Protein AF-X0XPH6-F1 (afdb_monomer_lite)

Radius of gyration: 17.34 Å; chains: 1; bounding box: 45×41×43 Å

Secondary structure (DSSP, 8-state):
-HHHHHTT-SSPPPPPPPHHHHHHHHHHHHHHHHHHHHHHHHTSTTSS-TTHHHHHHHHHIIIII-TT-GGGSHHHHHHHHHHHHHHHHHHHHHHGGGHHHHHHHHHHHHHHHHHHTT---HHHHHHHHHHHHTT-

Structure (mmCIF, N/CA/C/O backbone):
data_AF-X0XPH6-F1
#
_entry.id   AF-X0XPH6-F1
#
loop_
_atom_site.group_PDB
_atom_site.id
_atom_site.type_symbol
_atom_site.label_atom_id
_atom_site.label_alt_id
_atom_site.label_comp_id
_atom_site.label_asym_id
_atom_site.label_entity_id
_atom_site.label_seq_id
_atom_site.pdbx_PDB_ins_code
_atom_site.Cartn_x
_atom_site.Cartn_y
_atom_site.Cartn_z
_atom_site.occupancy
_atom_site.B_iso_or_equiv
_atom_site.auth_seq_id
_atom_site.auth_comp_id
_atom_site.auth_asym_id
_atom_site.auth_atom_id
_atom_site.pdbx_PDB_model_num
ATOM 1 N N . MET A 1 1 ? 15.543 30.607 -13.772 1.00 62.97 1 MET A N 1
ATOM 2 C CA . MET A 1 1 ? 16.414 29.461 -14.160 1.00 62.97 1 MET A CA 1
ATOM 3 C C . MET A 1 1 ? 16.973 28.609 -13.003 1.00 62.97 1 MET A C 1
ATOM 5 O O . MET A 1 1 ? 17.303 27.458 -13.262 1.00 62.97 1 MET A O 1
ATOM 9 N N . LYS A 1 2 ? 17.082 29.082 -11.744 1.00 75.50 2 LYS A N 1
ATOM 10 C CA . LYS A 1 2 ? 17.626 28.269 -10.623 1.00 75.50 2 LYS A CA 1
ATOM 11 C C . LYS A 1 2 ? 16.715 27.107 -10.167 1.00 75.50 2 LYS A C 1
ATOM 13 O O . LYS A 1 2 ? 17.230 26.055 -9.808 1.00 75.50 2 LYS A O 1
ATOM 18 N N . TYR A 1 3 ? 15.388 27.257 -10.247 1.00 82.44 3 TYR A N 1
ATOM 19 C CA . TYR A 1 3 ? 14.422 26.225 -9.827 1.00 82.44 3 TYR A CA 1
ATOM 20 C C . TYR A 1 3 ? 14.469 24.959 -10.706 1.00 82.44 3 TYR A C 1
ATOM 22 O O . TYR A 1 3 ? 14.636 23.856 -10.194 1.00 82.44 3 TYR A O 1
ATOM 30 N N . PHE A 1 4 ? 14.460 25.114 -12.036 1.00 86.38 4 PHE A N 1
ATOM 31 C CA . PHE A 1 4 ? 14.567 23.988 -12.978 1.00 86.38 4 PHE A CA 1
ATOM 32 C C . PHE A 1 4 ? 15.889 23.217 -12.862 1.00 86.38 4 PHE A C 1
ATOM 34 O O . PHE A 1 4 ? 15.912 22.004 -13.047 1.00 86.38 4 PHE A O 1
ATOM 41 N N . LYS A 1 5 ? 16.991 23.887 -12.486 1.00 82.69 5 LYS A N 1
ATOM 42 C CA . LYS A 1 5 ? 18.259 23.200 -12.187 1.00 82.69 5 LYS A CA 1
ATOM 43 C C . LYS A 1 5 ? 18.169 22.309 -10.943 1.00 82.69 5 LYS A C 1
ATOM 45 O O . LYS A 1 5 ? 18.820 21.274 -10.930 1.00 82.69 5 LYS A O 1
ATOM 50 N N . LYS A 1 6 ? 17.355 22.660 -9.938 1.00 81.94 6 LYS A N 1
ATOM 51 C CA . LYS A 1 6 ? 17.146 21.833 -8.733 1.00 81.94 6 LYS A CA 1
ATOM 52 C C . LYS A 1 6 ? 16.383 20.538 -9.048 1.00 81.94 6 LYS A C 1
ATOM 54 O O . LYS A 1 6 ? 16.709 19.500 -8.485 1.00 81.94 6 LYS A O 1
ATOM 59 N N . MET A 1 7 ? 15.436 20.577 -9.992 1.00 85.88 7 MET A N 1
ATOM 60 C CA . MET A 1 7 ? 14.667 19.396 -10.428 1.00 85.88 7 MET A CA 1
ATOM 61 C C . MET A 1 7 ? 15.491 18.364 -11.213 1.00 85.88 7 MET A C 1
ATOM 63 O O . MET A 1 7 ? 15.049 17.231 -11.359 1.00 85.88 7 MET A O 1
ATOM 67 N N . ARG A 1 8 ? 16.704 18.708 -11.675 1.00 81.69 8 ARG A N 1
ATOM 68 C CA . ARG A 1 8 ? 17.617 17.733 -12.301 1.00 81.69 8 ARG A CA 1
ATOM 69 C C . ARG A 1 8 ? 18.164 16.701 -11.309 1.00 81.69 8 ARG A C 1
ATOM 71 O O . ARG A 1 8 ? 18.715 15.700 -11.752 1.00 81.69 8 ARG A O 1
ATOM 78 N N . GLY A 1 9 ? 18.016 16.940 -10.003 1.00 80.62 9 GLY A N 1
ATOM 79 C CA . GLY A 1 9 ? 18.638 16.124 -8.966 1.00 80.62 9 GLY A C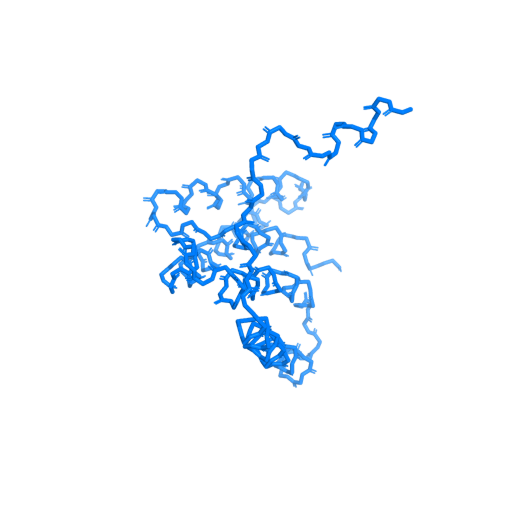A 1
ATOM 80 C C . GLY A 1 9 ? 20.162 16.276 -8.946 1.00 80.62 9 GLY A C 1
ATOM 81 O O . GLY A 1 9 ? 20.770 16.880 -9.829 1.00 80.62 9 GLY A O 1
ATOM 82 N N . THR A 1 10 ? 20.785 15.757 -7.894 1.00 77.75 10 THR A N 1
ATOM 83 C CA . THR A 1 10 ? 22.251 15.710 -7.743 1.00 77.75 10 THR A CA 1
ATOM 84 C C . THR A 1 10 ? 22.807 14.296 -7.908 1.00 77.75 10 THR A C 1
ATOM 86 O O . THR A 1 10 ? 24.021 14.113 -7.936 1.00 77.75 10 THR A O 1
ATOM 89 N N . THR A 1 11 ? 21.932 13.295 -8.020 1.00 79.19 11 THR A N 1
ATOM 90 C CA . THR A 1 11 ? 22.270 11.872 -8.085 1.00 79.19 11 THR A CA 1
ATOM 91 C C . THR A 1 11 ? 22.067 11.313 -9.491 1.00 79.19 11 THR A C 1
ATOM 93 O O . THR A 1 11 ? 21.344 11.872 -10.316 1.00 79.19 11 THR A O 1
ATOM 96 N N . LYS A 1 12 ? 22.730 10.188 -9.777 1.00 79.62 12 LYS A N 1
ATOM 97 C CA . LYS A 1 12 ? 22.550 9.461 -11.034 1.00 79.62 12 LYS A CA 1
ATOM 98 C C . LYS A 1 12 ? 21.152 8.839 -11.049 1.00 79.62 12 LYS A C 1
ATOM 100 O O . LYS A 1 12 ? 20.763 8.185 -10.082 1.00 79.62 12 LYS A O 1
ATOM 105 N N . SER A 1 13 ? 20.408 9.043 -12.133 1.00 78.38 13 SER A N 1
ATOM 106 C CA . SER A 1 13 ? 19.115 8.386 -12.325 1.00 78.38 13 SER A CA 1
ATOM 107 C C . SER A 1 13 ? 19.283 6.861 -12.346 1.00 78.38 13 SER A C 1
ATOM 109 O O . SER A 1 13 ? 20.355 6.375 -12.732 1.00 78.38 13 SER A O 1
ATOM 111 N N . PRO A 1 14 ? 18.237 6.093 -11.989 1.00 80.38 14 PRO A N 1
ATOM 112 C CA . PRO A 1 14 ? 18.222 4.659 -12.240 1.00 80.38 14 PRO A CA 1
ATOM 113 C C . PRO A 1 14 ? 18.556 4.359 -13.713 1.00 80.38 14 PRO A C 1
ATOM 115 O O . PRO A 1 14 ? 18.258 5.182 -14.588 1.00 80.38 14 PRO A O 1
ATOM 118 N N . PRO A 1 15 ? 19.202 3.217 -14.001 1.00 84.56 15 PRO A N 1
ATOM 119 C CA . PRO A 1 15 ? 19.462 2.806 -15.375 1.00 84.56 15 PRO A CA 1
ATOM 120 C C . PRO A 1 15 ? 18.148 2.691 -16.157 1.00 84.56 15 PRO A C 1
ATOM 122 O O . PRO A 1 15 ? 17.117 2.313 -15.599 1.00 84.56 15 PRO A O 1
ATOM 125 N N . ALA A 1 16 ? 18.191 3.031 -17.447 1.00 86.50 16 ALA A N 1
ATOM 126 C CA . ALA A 1 16 ? 17.040 2.871 -18.325 1.00 86.50 16 ALA A CA 1
ATOM 127 C C . ALA A 1 16 ? 16.658 1.388 -18.435 1.00 86.50 16 ALA A C 1
ATOM 129 O O . ALA A 1 16 ? 17.529 0.524 -18.550 1.00 86.50 16 ALA A O 1
ATOM 130 N N . VAL A 1 17 ? 15.356 1.115 -18.412 1.00 91.00 17 VAL A N 1
ATOM 131 C CA . VAL A 1 17 ? 14.801 -0.228 -18.604 1.00 91.00 17 VAL A CA 1
ATOM 132 C C . VAL A 1 17 ? 14.648 -0.530 -20.094 1.00 91.00 17 VAL A C 1
ATOM 134 O O . VAL A 1 17 ? 14.374 0.363 -20.899 1.00 91.00 17 VAL A O 1
ATOM 137 N N . GLY A 1 18 ? 14.849 -1.791 -20.477 1.00 94.75 18 GLY A N 1
ATOM 138 C CA . GLY A 1 18 ? 14.694 -2.223 -21.866 1.00 94.75 18 GLY A CA 1
ATOM 139 C C . GLY A 1 18 ? 13.234 -2.176 -22.326 1.00 94.75 18 GLY A C 1
ATOM 140 O O . GLY A 1 18 ? 12.315 -2.320 -21.522 1.00 94.75 18 GLY A O 1
ATOM 141 N N . PHE A 1 19 ? 13.001 -2.042 -23.635 1.00 95.50 19 PHE A N 1
ATOM 142 C CA . PHE A 1 19 ? 11.643 -1.990 -24.200 1.00 95.50 19 PHE A CA 1
ATOM 143 C C . PHE A 1 19 ? 10.782 -3.204 -23.811 1.00 95.50 19 PHE A C 1
ATOM 145 O O . PHE A 1 19 ? 9.612 -3.050 -23.473 1.00 95.50 19 PHE A O 1
ATOM 152 N N . ALA A 1 20 ? 11.372 -4.402 -23.782 1.00 95.81 20 ALA A N 1
ATOM 153 C CA . ALA A 1 20 ? 10.674 -5.609 -23.346 1.00 95.81 20 ALA A CA 1
ATOM 154 C C . ALA A 1 20 ? 10.193 -5.514 -21.886 1.00 95.81 20 ALA A C 1
ATOM 156 O O . ALA A 1 20 ? 9.055 -5.874 -21.600 1.00 95.81 20 ALA A O 1
ATOM 157 N N . GLU A 1 21 ? 11.018 -4.990 -20.972 1.00 94.50 21 GLU A N 1
ATOM 158 C CA . GLU A 1 21 ? 10.626 -4.796 -19.567 1.00 94.50 21 GLU A CA 1
ATOM 159 C C . GLU A 1 21 ? 9.481 -3.784 -19.443 1.00 94.50 21 GLU A C 1
ATOM 161 O O . GLU A 1 21 ? 8.561 -4.000 -18.657 1.00 94.50 21 GLU A O 1
ATOM 166 N N . ILE A 1 22 ? 9.487 -2.721 -20.255 1.00 96.19 22 ILE A N 1
ATOM 167 C CA . ILE A 1 22 ? 8.398 -1.733 -20.304 1.00 96.19 22 ILE A CA 1
ATOM 168 C C . ILE A 1 22 ? 7.086 -2.399 -20.733 1.00 96.19 22 ILE A C 1
ATOM 170 O O . ILE A 1 22 ? 6.064 -2.224 -20.069 1.00 96.19 22 ILE A O 1
ATOM 174 N N . VAL A 1 23 ? 7.112 -3.182 -21.816 1.00 97.88 23 VAL A N 1
ATOM 175 C CA . VAL A 1 23 ? 5.925 -3.886 -22.324 1.00 97.88 23 VAL A CA 1
ATOM 176 C C . VAL A 1 23 ? 5.390 -4.868 -21.282 1.00 97.88 23 VAL A C 1
ATOM 178 O O . VAL A 1 23 ? 4.194 -4.860 -21.000 1.00 97.88 23 VAL A O 1
ATOM 181 N N . TRP A 1 24 ? 6.256 -5.661 -20.648 1.00 96.75 24 TRP A N 1
ATOM 182 C CA . TRP A 1 24 ? 5.836 -6.596 -19.601 1.00 96.75 24 TRP A CA 1
ATOM 183 C C . TRP A 1 24 ? 5.295 -5.896 -18.354 1.00 96.75 24 TRP A C 1
ATOM 185 O O . TRP A 1 24 ? 4.285 -6.337 -17.805 1.00 96.75 24 TRP A O 1
ATOM 195 N N . SER A 1 25 ? 5.909 -4.783 -17.946 1.00 96.69 25 SER A N 1
ATOM 196 C CA . SER A 1 25 ? 5.409 -3.956 -16.842 1.00 96.69 25 SER A CA 1
ATOM 197 C C . SER A 1 25 ? 4.002 -3.444 -17.143 1.00 96.69 25 SER A C 1
ATOM 199 O O . SER A 1 25 ? 3.125 -3.493 -16.282 1.00 96.69 25 SER A O 1
ATOM 201 N N . TRP A 1 26 ? 3.771 -2.987 -18.379 1.00 97.88 26 TRP A N 1
ATOM 202 C CA . TRP A 1 26 ? 2.472 -2.495 -18.826 1.00 97.88 26 TRP A CA 1
ATOM 203 C C . TRP A 1 26 ? 1.416 -3.603 -18.860 1.00 97.88 26 TRP A C 1
ATOM 205 O O . TRP A 1 26 ? 0.354 -3.430 -18.268 1.00 97.88 26 TRP A O 1
ATOM 215 N N . ILE A 1 27 ? 1.715 -4.754 -19.478 1.00 98.19 27 ILE A N 1
ATOM 216 C CA . ILE A 1 27 ? 0.790 -5.898 -19.543 1.00 98.19 27 ILE A CA 1
ATOM 217 C C . ILE A 1 27 ? 0.437 -6.380 -18.130 1.00 98.19 27 ILE A C 1
ATOM 219 O O . ILE A 1 27 ? -0.741 -6.539 -17.811 1.00 98.19 27 ILE A O 1
ATOM 223 N N . GLY A 1 28 ? 1.440 -6.582 -17.270 1.00 97.19 28 GLY A N 1
ATOM 224 C CA . GLY A 1 28 ? 1.238 -7.059 -15.901 1.00 97.19 28 GLY A CA 1
ATOM 225 C C . GLY A 1 28 ? 0.403 -6.092 -15.064 1.00 97.19 28 GLY A C 1
ATOM 226 O O . GLY A 1 28 ? -0.578 -6.500 -14.441 1.00 97.19 28 GLY A O 1
ATOM 227 N N . ALA A 1 29 ? 0.732 -4.797 -15.104 1.00 97.06 29 ALA A N 1
ATOM 228 C CA . ALA A 1 29 ? -0.025 -3.775 -14.390 1.00 97.06 29 ALA A CA 1
ATOM 229 C C . ALA A 1 29 ? -1.460 -3.647 -14.913 1.00 97.06 29 ALA A C 1
ATO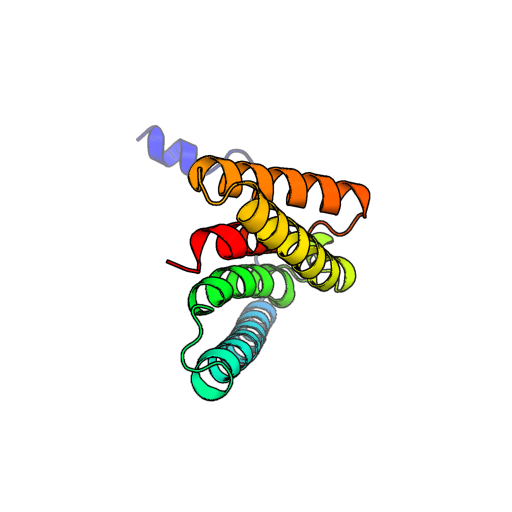M 231 O O . ALA A 1 29 ? -2.389 -3.583 -14.107 1.00 97.06 29 ALA A O 1
ATOM 232 N N . PHE A 1 30 ? -1.655 -3.659 -16.236 1.00 97.44 30 PHE A N 1
ATOM 233 C CA . PHE A 1 30 ? -2.980 -3.596 -16.845 1.00 97.44 30 PHE A CA 1
ATOM 234 C C . PHE A 1 30 ? -3.843 -4.779 -16.409 1.00 97.44 30 PHE A C 1
ATOM 236 O O . PHE A 1 30 ? -4.915 -4.567 -15.853 1.00 97.44 30 PHE A O 1
ATOM 243 N N . LEU A 1 31 ? -3.367 -6.014 -16.590 1.00 97.62 31 LEU A N 1
ATOM 244 C CA . LEU A 1 31 ? -4.133 -7.211 -16.238 1.00 97.62 31 LEU A CA 1
ATOM 245 C C . LEU A 1 31 ? -4.389 -7.302 -14.729 1.00 97.62 31 LEU A C 1
ATOM 247 O O . LEU A 1 31 ? -5.499 -7.636 -14.311 1.00 97.62 31 LEU A O 1
ATOM 251 N N . GLY A 1 32 ? -3.395 -6.961 -13.906 1.00 95.00 32 GLY A N 1
ATOM 252 C CA . GLY A 1 32 ? -3.526 -6.955 -12.452 1.00 95.00 32 GLY A CA 1
ATOM 253 C C . GLY A 1 32 ? -4.577 -5.955 -11.965 1.00 95.00 32 GLY A C 1
ATOM 254 O O . GLY A 1 32 ? -5.506 -6.332 -11.252 1.00 95.00 32 GLY A O 1
ATOM 255 N N . ILE A 1 33 ? -4.472 -4.690 -12.381 1.00 94.88 33 ILE A N 1
ATOM 256 C CA . ILE A 1 33 ? -5.415 -3.644 -11.963 1.00 94.88 33 ILE A CA 1
ATOM 257 C C . ILE A 1 33 ? -6.790 -3.836 -12.598 1.00 94.88 33 ILE A C 1
ATOM 259 O O . ILE A 1 33 ? -7.785 -3.644 -11.907 1.00 94.88 33 ILE A O 1
ATOM 263 N N . ALA A 1 34 ? -6.878 -4.275 -13.857 1.00 94.88 34 ALA A N 1
ATOM 264 C CA . ALA A 1 34 ? -8.156 -4.604 -14.485 1.00 94.88 34 ALA A CA 1
ATOM 265 C C . ALA A 1 34 ? -8.888 -5.710 -13.717 1.00 94.88 34 ALA A C 1
ATOM 267 O O . ALA A 1 34 ? -10.093 -5.603 -13.512 1.00 94.88 34 ALA A O 1
ATOM 268 N N . SER A 1 35 ? -8.170 -6.724 -13.223 1.00 93.31 35 SER A N 1
ATOM 269 C CA . SER A 1 35 ? -8.757 -7.785 -12.396 1.00 93.31 35 SER A CA 1
ATOM 270 C C . SER A 1 35 ? -9.289 -7.241 -11.066 1.00 93.31 35 SER A C 1
ATOM 272 O O . SER A 1 35 ? -10.427 -7.523 -10.695 1.00 93.31 35 SER A O 1
ATOM 274 N N . VAL A 1 36 ? -8.505 -6.409 -10.370 1.00 91.94 36 VAL A N 1
ATOM 275 C CA . VAL A 1 36 ? -8.930 -5.765 -9.113 1.00 91.94 36 VAL A CA 1
ATOM 276 C C . VAL A 1 36 ? -10.142 -4.858 -9.339 1.00 91.94 36 VAL A C 1
ATOM 278 O O . VAL A 1 36 ? -11.113 -4.925 -8.586 1.00 91.94 36 VAL A O 1
ATOM 281 N N . ALA A 1 37 ? -10.120 -4.046 -10.396 1.00 90.31 37 ALA A N 1
ATOM 282 C CA . ALA A 1 37 ? -11.220 -3.162 -10.760 1.00 90.31 37 ALA A CA 1
ATOM 283 C C . ALA A 1 37 ? -12.475 -3.956 -11.146 1.00 90.31 37 ALA A C 1
ATOM 285 O O . ALA A 1 37 ? -13.565 -3.639 -10.682 1.00 90.31 37 ALA A O 1
ATOM 286 N N . PHE A 1 38 ? -12.335 -5.023 -11.935 1.00 91.75 38 PHE A N 1
ATOM 287 C CA . PHE A 1 38 ? -13.449 -5.891 -12.308 1.00 91.75 38 PHE A CA 1
ATOM 288 C C . PHE A 1 38 ? -14.134 -6.477 -11.070 1.00 91.75 38 PHE A C 1
ATOM 290 O O . PHE A 1 38 ? -15.359 -6.411 -10.962 1.00 91.75 38 PHE A O 1
ATOM 297 N N . VAL A 1 39 ? -13.353 -6.990 -10.115 1.00 89.44 39 VAL A N 1
ATOM 298 C CA . VAL A 1 39 ? -13.867 -7.505 -8.839 1.00 89.44 39 VAL A CA 1
ATOM 299 C C . VAL A 1 39 ? -14.567 -6.400 -8.040 1.00 89.44 39 VAL A C 1
ATOM 301 O O . VAL A 1 39 ? -15.676 -6.613 -7.552 1.00 89.44 39 VAL A O 1
ATOM 304 N N . ASN A 1 40 ? -13.979 -5.205 -7.951 1.00 87.44 40 ASN A N 1
ATOM 305 C CA . ASN A 1 40 ? -14.582 -4.066 -7.256 1.00 87.44 40 ASN A CA 1
ATOM 306 C C . ASN A 1 40 ? -15.944 -3.661 -7.856 1.00 87.44 40 ASN A C 1
ATOM 308 O O . ASN A 1 40 ? -16.925 -3.557 -7.124 1.00 87.44 40 ASN A O 1
ATOM 312 N N . TYR A 1 41 ? -16.029 -3.510 -9.181 1.00 86.31 41 TYR A N 1
ATOM 313 C CA . TYR A 1 41 ? -17.241 -3.030 -9.851 1.00 86.31 41 TYR A CA 1
ATOM 314 C C . TYR A 1 41 ? -18.346 -4.084 -9.998 1.00 86.31 41 TYR A C 1
ATOM 316 O O . TYR A 1 41 ? -19.522 -3.719 -10.043 1.00 86.31 41 TYR A O 1
ATOM 324 N N . ASN A 1 42 ? -17.998 -5.374 -10.085 1.00 89.00 42 ASN A N 1
ATOM 325 C CA . ASN A 1 42 ? -18.976 -6.434 -10.359 1.00 89.00 42 ASN A CA 1
ATOM 326 C C . ASN A 1 42 ? -19.327 -7.277 -9.131 1.00 89.00 42 ASN A C 1
ATOM 328 O O . ASN A 1 42 ? -20.478 -7.681 -8.998 1.00 89.00 42 ASN A O 1
ATOM 332 N N . ILE A 1 43 ? -18.365 -7.547 -8.242 1.00 86.56 43 ILE A N 1
ATOM 333 C CA . ILE A 1 43 ? -18.579 -8.405 -7.065 1.00 86.56 43 ILE A CA 1
ATOM 334 C C . ILE A 1 43 ? -18.899 -7.554 -5.838 1.00 86.56 43 ILE A C 1
ATOM 336 O O . ILE A 1 43 ? -19.876 -7.814 -5.144 1.00 86.56 43 ILE A O 1
ATOM 340 N N . PHE A 1 44 ? -18.117 -6.502 -5.593 1.00 83.56 44 PHE A N 1
ATOM 341 C CA . PHE A 1 44 ? -18.279 -5.626 -4.427 1.00 83.56 44 PHE A CA 1
ATOM 342 C C . PHE A 1 44 ? -19.119 -4.376 -4.721 1.00 83.56 44 PHE A C 1
ATOM 344 O O . PHE A 1 44 ? -18.925 -3.315 -4.124 1.00 83.56 44 PHE A O 1
ATOM 351 N N . LYS A 1 45 ? -20.071 -4.492 -5.649 1.00 77.88 45 LYS A N 1
ATOM 352 C CA . LYS A 1 45 ? -20.933 -3.382 -6.056 1.00 77.88 45 LYS A CA 1
ATOM 353 C C . LYS A 1 45 ? -21.683 -2.804 -4.847 1.00 77.88 45 LYS A C 1
ATOM 355 O O . LYS A 1 45 ? -22.304 -3.545 -4.093 1.00 77.88 45 LYS A O 1
ATOM 360 N N . GLY A 1 46 ? -21.652 -1.479 -4.694 1.00 74.12 46 GLY A N 1
ATOM 361 C CA . GLY A 1 46 ? -22.307 -0.774 -3.583 1.00 74.12 46 GLY A CA 1
ATOM 362 C C . GLY A 1 46 ? -21.481 -0.693 -2.296 1.00 74.12 46 GLY A C 1
ATOM 363 O O . GLY A 1 46 ? -21.982 -0.195 -1.296 1.00 74.12 46 GLY A O 1
ATOM 364 N N . THR A 1 47 ? -20.230 -1.162 -2.315 1.00 74.75 47 THR A N 1
ATOM 365 C CA . THR A 1 47 ? -19.261 -0.912 -1.240 1.00 74.75 47 THR A CA 1
ATOM 366 C C . THR A 1 47 ? -18.354 0.259 -1.603 1.00 74.75 47 THR A C 1
ATOM 368 O O . THR A 1 47 ? -18.017 0.456 -2.772 1.00 74.75 47 THR A O 1
ATOM 371 N N . ASP A 1 48 ? -17.894 0.997 -0.599 1.00 70.38 48 ASP A N 1
ATOM 372 C CA . ASP A 1 48 ? -17.054 2.186 -0.777 1.00 70.38 48 ASP A CA 1
ATOM 373 C C . ASP A 1 48 ? -15.556 1.853 -0.947 1.00 70.38 48 ASP A C 1
ATOM 375 O O . ASP A 1 48 ? -14.636 2.497 -0.446 1.00 70.38 48 ASP A O 1
ATOM 379 N N . LEU A 1 49 ? -15.275 0.763 -1.665 1.00 74.25 49 LEU A N 1
ATOM 380 C CA . LEU A 1 49 ? -13.923 0.220 -1.816 1.00 74.25 49 LEU A CA 1
ATOM 381 C C . LEU A 1 49 ? -13.160 0.835 -3.001 1.00 74.25 49 LEU A C 1
ATOM 383 O O . LEU A 1 49 ? -12.043 0.412 -3.292 1.00 74.25 49 LEU A O 1
ATOM 387 N N . VAL A 1 50 ? -13.723 1.826 -3.703 1.00 74.06 50 VAL A N 1
ATOM 388 C CA . VAL A 1 50 ? -13.101 2.427 -4.901 1.00 74.06 50 VAL A CA 1
ATOM 389 C C . VAL A 1 50 ? -11.728 3.020 -4.577 1.00 74.06 50 VAL A C 1
ATOM 391 O O . VAL A 1 50 ? -10.780 2.848 -5.345 1.00 74.06 50 VAL A O 1
ATOM 394 N N . MET A 1 51 ? -11.569 3.642 -3.405 1.00 75.44 51 MET A N 1
ATOM 395 C CA . MET A 1 51 ? -10.283 4.219 -2.998 1.00 75.44 51 MET A CA 1
ATOM 396 C C . MET A 1 51 ? -9.171 3.164 -2.866 1.00 75.44 51 MET A C 1
ATOM 398 O O . MET A 1 51 ? -8.002 3.475 -3.106 1.00 75.44 51 MET A O 1
ATOM 402 N N . ILE A 1 52 ? -9.508 1.900 -2.568 1.00 77.75 52 ILE A N 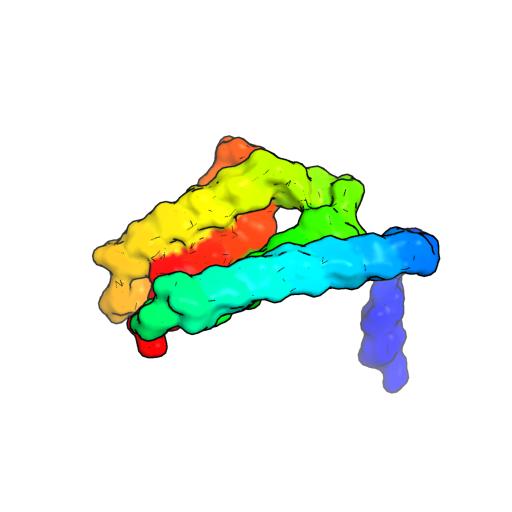1
ATOM 403 C CA . ILE A 1 52 ? -8.542 0.793 -2.443 1.00 77.75 52 ILE A CA 1
ATOM 404 C C . ILE A 1 52 ? -7.818 0.518 -3.770 1.00 77.75 52 ILE A C 1
ATOM 406 O O . ILE A 1 52 ? -6.658 0.092 -3.759 1.00 77.75 52 ILE A O 1
ATOM 410 N N . ILE A 1 53 ? -8.429 0.855 -4.911 1.00 83.06 53 ILE A N 1
ATOM 411 C CA . ILE A 1 53 ? -7.774 0.775 -6.223 1.00 83.06 53 ILE A CA 1
ATOM 412 C C . ILE A 1 53 ? -6.510 1.646 -6.252 1.00 83.06 53 ILE A C 1
ATOM 414 O O . ILE A 1 53 ? -5.512 1.240 -6.841 1.00 83.06 53 ILE A O 1
ATOM 418 N N . GLY A 1 54 ? -6.488 2.789 -5.554 1.00 86.81 54 GLY A N 1
ATOM 419 C CA . GLY A 1 54 ? -5.294 3.632 -5.440 1.00 86.81 54 GLY A CA 1
ATOM 420 C C . GLY A 1 54 ? -4.133 2.929 -4.727 1.00 86.81 54 GLY A C 1
ATOM 421 O O . GLY A 1 54 ? -2.989 2.979 -5.184 1.00 86.81 54 GLY A O 1
ATOM 422 N N . SER A 1 55 ? -4.429 2.202 -3.646 1.00 94.06 55 SER A N 1
ATOM 423 C CA . SER A 1 55 ? -3.437 1.397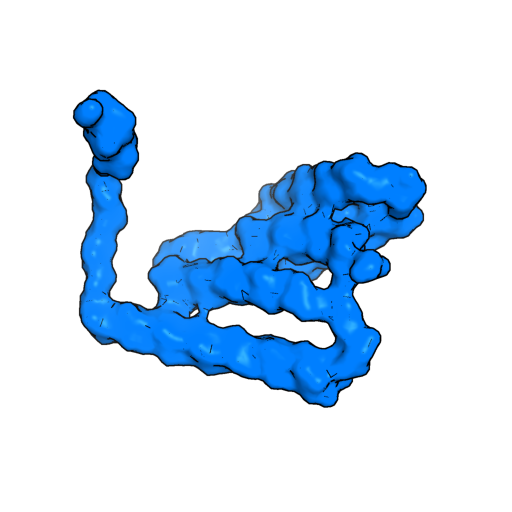 -2.923 1.00 94.06 55 SER A CA 1
ATOM 424 C C . SER A 1 55 ? -2.916 0.243 -3.789 1.00 94.06 55 SER A C 1
ATOM 426 O O . SER A 1 55 ? -1.704 0.081 -3.933 1.00 94.06 55 SER A O 1
ATOM 428 N N . PHE A 1 56 ? -3.796 -0.501 -4.466 1.00 94.31 56 PHE A N 1
ATOM 429 C CA . PHE A 1 56 ? -3.361 -1.559 -5.384 1.00 94.31 56 PHE A CA 1
ATOM 430 C C . PHE A 1 56 ? -2.632 -1.029 -6.623 1.00 94.31 56 PHE A C 1
ATOM 432 O O . PHE A 1 56 ? -1.715 -1.691 -7.105 1.00 94.31 56 PHE A O 1
ATOM 439 N N . GLY A 1 57 ? -2.957 0.174 -7.102 1.00 94.56 57 GLY A N 1
ATOM 440 C CA . GLY A 1 57 ? -2.228 0.860 -8.169 1.00 94.56 57 GLY A CA 1
ATOM 441 C C . GLY A 1 57 ? -0.757 1.069 -7.813 1.00 94.56 57 GLY A C 1
ATOM 442 O O . GLY A 1 57 ? 0.131 0.722 -8.590 1.00 94.56 57 GLY A O 1
ATOM 443 N N . ALA A 1 58 ? -0.478 1.545 -6.597 1.00 95.38 58 ALA A N 1
ATOM 444 C CA . ALA A 1 58 ? 0.893 1.667 -6.106 1.00 95.38 58 ALA A CA 1
ATOM 445 C C . ALA A 1 58 ? 1.573 0.293 -5.915 1.00 95.38 58 ALA A C 1
ATOM 447 O O . ALA A 1 58 ? 2.764 0.150 -6.199 1.00 95.38 58 ALA A O 1
ATOM 448 N N . SER A 1 59 ? 0.827 -0.742 -5.505 1.00 96.81 59 SER A N 1
ATOM 449 C CA . SER A 1 59 ? 1.330 -2.125 -5.469 1.00 96.81 59 SER A CA 1
ATOM 450 C C . SER A 1 59 ? 1.718 -2.632 -6.855 1.00 96.81 59 SER A C 1
ATOM 452 O O . SER A 1 59 ? 2.782 -3.228 -6.997 1.00 96.81 59 SER A O 1
ATOM 454 N N . ALA A 1 60 ? 0.920 -2.349 -7.886 1.00 96.75 60 ALA A N 1
ATOM 455 C CA . ALA A 1 60 ? 1.222 -2.729 -9.261 1.00 96.75 60 ALA A CA 1
ATOM 456 C C . ALA A 1 60 ? 2.532 -2.099 -9.755 1.00 96.75 60 ALA A C 1
ATOM 458 O O . ALA A 1 60 ? 3.324 -2.778 -10.405 1.00 96.75 60 ALA A O 1
ATOM 459 N N . VAL A 1 61 ? 2.825 -0.848 -9.383 1.00 96.31 61 VAL A N 1
ATOM 460 C CA . VAL A 1 61 ? 4.126 -0.229 -9.693 1.00 96.31 61 VAL A CA 1
ATOM 461 C C . VAL A 1 61 ? 5.275 -1.029 -9.073 1.00 96.31 61 VAL A C 1
ATOM 463 O O . VAL A 1 61 ? 6.258 -1.315 -9.754 1.00 96.31 61 VAL A O 1
ATOM 466 N N . LEU A 1 62 ? 5.161 -1.437 -7.807 1.00 96.19 62 LEU A N 1
ATOM 467 C CA . LEU A 1 62 ? 6.216 -2.221 -7.161 1.00 96.19 62 LEU A CA 1
ATOM 468 C C . LEU A 1 62 ? 6.372 -3.614 -7.777 1.00 96.19 62 LEU A C 1
ATOM 470 O O . LEU A 1 62 ? 7.491 -4.021 -8.073 1.00 96.19 62 LEU A O 1
ATOM 474 N N . ILE A 1 63 ? 5.264 -4.322 -7.981 1.00 96.62 63 ILE A N 1
ATOM 475 C CA . ILE A 1 63 ? 5.270 -5.721 -8.421 1.00 96.62 63 ILE A CA 1
ATOM 476 C C . ILE A 1 63 ? 5.651 -5.846 -9.894 1.00 96.62 63 ILE A C 1
ATOM 478 O O . ILE A 1 63 ? 6.343 -6.794 -10.242 1.00 96.62 63 ILE A O 1
ATOM 482 N N . TYR A 1 64 ? 5.208 -4.924 -10.755 1.00 96.25 64 TYR A N 1
ATOM 483 C CA . TYR A 1 64 ? 5.381 -5.055 -12.204 1.00 96.25 64 TYR A CA 1
ATOM 484 C C . TYR A 1 64 ? 6.483 -4.165 -12.775 1.00 96.25 64 TYR A C 1
ATOM 486 O O . TYR A 1 64 ? 7.142 -4.592 -13.713 1.00 96.25 64 TYR A O 1
ATOM 494 N N . ALA A 1 65 ? 6.721 -2.971 -12.218 1.00 94.12 65 ALA A N 1
ATOM 495 C CA . ALA A 1 65 ? 7.736 -2.045 -12.737 1.00 94.12 65 ALA A CA 1
ATOM 496 C C . ALA A 1 65 ? 9.028 -2.035 -11.903 1.00 94.12 65 ALA A C 1
ATOM 498 O O . ALA A 1 65 ? 10.121 -1.902 -12.450 1.00 94.12 65 ALA A O 1
ATOM 499 N N . ALA A 1 66 ? 8.938 -2.213 -10.581 1.00 93.69 66 ALA A N 1
ATOM 500 C CA . ALA A 1 66 ? 10.094 -2.264 -9.685 1.00 93.69 66 ALA A CA 1
ATOM 501 C C . ALA A 1 66 ? 10.413 -3.697 -9.225 1.00 93.69 66 ALA A C 1
ATOM 503 O O . ALA A 1 66 ? 10.710 -3.921 -8.053 1.00 93.69 66 ALA A O 1
ATOM 504 N N . ILE A 1 67 ? 10.407 -4.660 -10.153 1.00 89.69 67 ILE A N 1
ATOM 505 C CA . ILE A 1 67 ? 10.531 -6.110 -9.890 1.00 89.69 67 ILE A CA 1
ATOM 506 C C . ILE A 1 67 ? 11.753 -6.514 -9.047 1.00 89.69 67 ILE A C 1
ATOM 508 O O . ILE A 1 67 ? 11.726 -7.520 -8.344 1.00 89.69 67 ILE A O 1
ATOM 512 N N . ARG A 1 68 ? 12.841 -5.731 -9.095 1.00 90.19 68 ARG A N 1
ATOM 513 C CA . ARG A 1 68 ? 14.073 -5.974 -8.319 1.00 90.19 68 ARG A CA 1
ATOM 514 C C . ARG A 1 68 ? 14.025 -5.384 -6.908 1.00 90.19 68 ARG A C 1
ATOM 516 O O . ARG A 1 68 ? 14.978 -5.536 -6.148 1.00 90.19 68 ARG A O 1
ATOM 523 N N . SER A 1 69 ? 12.957 -4.671 -6.564 1.00 93.88 69 SER A N 1
ATOM 524 C CA . SER A 1 69 ? 12.807 -4.047 -5.258 1.00 93.88 69 SER A CA 1
ATOM 525 C C . SER A 1 69 ? 12.622 -5.118 -4.181 1.00 93.88 69 SER A C 1
ATOM 527 O O . SER A 1 69 ? 11.744 -5.975 -4.314 1.00 93.88 69 SER A O 1
ATOM 529 N N . PRO A 1 70 ? 13.360 -5.052 -3.059 1.00 94.75 70 PRO A N 1
ATOM 530 C CA . PRO A 1 70 ? 13.085 -5.916 -1.915 1.00 94.75 70 PRO A CA 1
ATOM 531 C C . PRO A 1 70 ? 11.685 -5.665 -1.337 1.00 94.75 70 PRO A C 1
ATOM 533 O O . PRO A 1 70 ? 11.118 -6.546 -0.702 1.00 94.75 70 PRO A O 1
ATOM 536 N N . LEU A 1 71 ? 11.091 -4.492 -1.585 1.00 95.88 71 LEU A N 1
ATOM 537 C CA . LEU A 1 71 ? 9.737 -4.158 -1.139 1.00 95.88 71 LEU A CA 1
ATOM 538 C C . LEU A 1 71 ? 8.649 -4.839 -1.985 1.00 95.88 71 LEU A C 1
ATOM 540 O O . LEU A 1 71 ? 7.532 -4.983 -1.511 1.00 95.88 71 LEU A O 1
ATOM 544 N N . ALA A 1 72 ? 8.972 -5.306 -3.196 1.00 94.94 72 ALA A N 1
ATOM 545 C CA . ALA A 1 72 ? 8.028 -5.983 -4.091 1.00 94.94 72 ALA A CA 1
ATOM 546 C C . ALA A 1 72 ? 7.838 -7.481 -3.772 1.00 94.94 72 ALA A C 1
ATOM 548 O O . ALA A 1 72 ? 7.085 -8.170 -4.456 1.00 94.94 72 ALA A O 1
ATOM 549 N N . GLN A 1 73 ? 8.525 -8.008 -2.751 1.00 96.62 73 GLN A N 1
ATOM 550 C CA . GLN A 1 73 ? 8.438 -9.423 -2.394 1.00 96.62 73 GLN A CA 1
ATOM 551 C C . GLN A 1 73 ? 7.016 -9.804 -1.935 1.00 96.62 73 GLN A C 1
ATOM 553 O O . GLN A 1 73 ? 6.392 -9.031 -1.202 1.00 96.62 73 GLN A O 1
ATOM 558 N N . PRO A 1 74 ? 6.515 -11.012 -2.266 1.00 96.19 74 PRO A N 1
ATOM 559 C CA . PRO A 1 74 ? 5.143 -11.426 -1.947 1.00 96.19 74 PRO A CA 1
ATOM 560 C C . PRO A 1 74 ? 4.785 -11.312 -0.461 1.00 96.19 74 PRO A C 1
ATOM 562 O O . PRO A 1 74 ? 3.675 -10.917 -0.110 1.00 96.19 74 PRO A O 1
ATOM 565 N N . ARG A 1 75 ? 5.751 -11.596 0.424 1.00 97.38 75 ARG A N 1
ATOM 566 C CA . ARG A 1 75 ? 5.597 -11.427 1.875 1.00 97.38 75 ARG A CA 1
ATOM 567 C C . ARG A 1 75 ? 5.270 -9.982 2.259 1.00 97.38 75 ARG A C 1
ATOM 569 O O . ARG A 1 75 ? 4.435 -9.771 3.133 1.00 97.38 75 ARG A O 1
ATOM 576 N N . ASN A 1 76 ? 5.934 -9.009 1.639 1.00 97.81 76 ASN A N 1
ATOM 577 C CA . ASN A 1 76 ? 5.713 -7.595 1.925 1.00 97.81 76 ASN A CA 1
ATOM 578 C C . ASN A 1 76 ? 4.358 -7.168 1.376 1.00 97.81 76 ASN A C 1
ATOM 580 O O . ASN A 1 76 ? 3.576 -6.585 2.113 1.00 97.81 76 ASN A O 1
ATOM 584 N N . LEU A 1 77 ? 4.041 -7.547 0.136 1.00 97.25 77 LEU A N 1
ATOM 585 C CA . LEU A 1 77 ? 2.745 -7.266 -0.473 1.00 97.25 77 LEU A CA 1
ATOM 586 C C . LEU A 1 77 ? 1.579 -7.747 0.405 1.00 97.25 77 LEU A C 1
ATOM 588 O O . LEU A 1 77 ? 0.732 -6.951 0.804 1.00 97.25 77 LEU A O 1
ATOM 592 N N . ILE A 1 78 ? 1.549 -9.043 0.725 1.00 98.00 78 ILE A N 1
ATOM 593 C CA . ILE A 1 78 ? 0.448 -9.652 1.481 1.00 98.00 78 ILE A CA 1
ATOM 594 C C . ILE A 1 78 ? 0.466 -9.148 2.926 1.00 98.00 78 ILE A C 1
ATOM 596 O O . ILE A 1 78 ? -0.532 -8.621 3.413 1.00 98.00 78 ILE A O 1
ATOM 600 N N . GLY A 1 79 ? 1.609 -9.273 3.608 1.00 97.94 79 GLY A N 1
ATOM 601 C CA . GLY A 1 79 ? 1.732 -8.908 5.017 1.00 97.94 79 GLY A CA 1
ATOM 602 C C . GLY A 1 79 ? 1.494 -7.422 5.262 1.00 97.94 79 GLY A C 1
ATOM 603 O O . GLY A 1 79 ? 0.803 -7.062 6.208 1.00 97.94 79 GLY A O 1
ATOM 604 N N . GLY A 1 80 ? 2.007 -6.559 4.387 1.00 97.94 80 GLY A N 1
ATOM 605 C CA . GLY A 1 80 ? 1.842 -5.118 4.492 1.00 97.94 80 GLY A CA 1
ATOM 606 C C . GLY A 1 80 ? 0.392 -4.675 4.325 1.00 97.94 80 GLY A C 1
ATOM 607 O O . GLY A 1 80 ? -0.091 -3.912 5.152 1.00 97.94 80 GLY A O 1
ATOM 608 N N . HIS A 1 81 ? -0.342 -5.194 3.334 1.00 97.88 81 HIS A N 1
ATOM 609 C CA . HIS A 1 81 ? -1.769 -4.877 3.201 1.00 97.88 81 HIS A CA 1
ATOM 610 C C . HIS A 1 81 ? -2.602 -5.416 4.370 1.00 97.88 81 HIS A C 1
ATOM 612 O O . HIS A 1 81 ? -3.436 -4.683 4.896 1.00 97.88 81 HIS A O 1
ATOM 618 N N . VAL A 1 82 ? -2.370 -6.660 4.803 1.00 98.19 82 VAL A N 1
ATOM 619 C CA . VAL A 1 82 ? -3.140 -7.285 5.894 1.00 98.19 82 VAL A CA 1
ATOM 620 C C . VAL A 1 82 ? -2.925 -6.553 7.220 1.00 98.19 82 VAL A C 1
ATOM 622 O O . VAL A 1 82 ? -3.896 -6.170 7.869 1.00 98.19 82 VAL A O 1
ATOM 625 N N . ILE A 1 83 ? -1.669 -6.304 7.606 1.00 98.44 83 ILE A N 1
ATOM 626 C CA . ILE A 1 83 ? -1.336 -5.578 8.842 1.00 98.44 83 ILE A CA 1
ATOM 627 C C . ILE A 1 83 ? -1.929 -4.170 8.807 1.00 98.44 83 ILE A C 1
ATOM 629 O O . ILE A 1 83 ? -2.567 -3.739 9.768 1.00 98.44 83 ILE A O 1
ATOM 633 N N . SER A 1 84 ? -1.762 -3.465 7.689 1.00 98.06 84 SER A N 1
ATOM 634 C CA . SER A 1 84 ? -2.301 -2.122 7.525 1.00 98.06 84 SER A CA 1
ATOM 635 C C . SER A 1 84 ? -3.821 -2.062 7.573 1.00 98.06 84 SER A C 1
ATOM 637 O O . SER A 1 84 ? -4.358 -1.135 8.169 1.00 98.06 84 SER A O 1
ATOM 639 N N . ALA A 1 85 ? -4.522 -3.024 6.970 1.00 96.69 85 ALA A N 1
ATOM 640 C CA . ALA A 1 85 ? -5.979 -3.083 7.015 1.00 96.69 85 ALA A CA 1
ATOM 641 C C . ALA A 1 85 ? -6.481 -3.291 8.451 1.00 96.69 85 ALA A C 1
ATOM 643 O O . ALA A 1 85 ? -7.363 -2.562 8.897 1.00 96.69 85 ALA A O 1
ATOM 644 N N . ILE A 1 86 ? -5.870 -4.219 9.200 1.00 98.31 86 ILE A N 1
ATOM 645 C CA . ILE A 1 86 ? -6.207 -4.462 10.612 1.00 98.31 86 ILE A CA 1
ATOM 646 C C . ILE A 1 86 ? -6.007 -3.186 11.434 1.00 98.31 86 ILE A C 1
ATOM 648 O O . ILE A 1 86 ? -6.897 -2.777 12.178 1.00 98.31 86 ILE A O 1
ATOM 652 N N . ILE A 1 87 ? -4.854 -2.532 11.281 1.00 98.50 87 ILE A N 1
ATOM 653 C CA . ILE A 1 87 ? -4.522 -1.322 12.038 1.00 98.50 87 ILE A CA 1
ATOM 654 C C . ILE A 1 87 ? -5.428 -0.153 11.650 1.00 98.50 87 ILE A C 1
ATOM 656 O O . ILE A 1 87 ? -5.902 0.552 12.535 1.00 98.50 87 ILE A O 1
ATOM 660 N N . GLY A 1 88 ? -5.701 0.041 10.359 1.00 97.12 88 GLY A N 1
ATOM 661 C CA . GLY A 1 88 ? -6.572 1.109 9.872 1.00 97.12 88 GLY A CA 1
ATOM 662 C C . GLY A 1 88 ? -8.002 0.985 10.394 1.00 97.12 88 GLY A C 1
ATOM 663 O O . GLY A 1 88 ? -8.519 1.936 10.972 1.00 97.12 88 GLY A O 1
ATOM 664 N N . VAL A 1 89 ? -8.602 -0.206 10.293 1.00 96.38 89 VAL A N 1
ATOM 665 C CA . VAL A 1 89 ? -9.948 -0.473 10.834 1.00 96.38 89 VAL A CA 1
ATOM 666 C C . VAL A 1 89 ? -9.972 -0.321 12.357 1.00 96.38 89 VAL A C 1
ATOM 668 O O . VAL A 1 89 ? -10.909 0.250 12.908 1.00 96.38 89 VAL A O 1
ATOM 671 N N . THR A 1 90 ? -8.928 -0.779 13.054 1.00 98.00 90 THR A N 1
ATOM 672 C CA . THR A 1 90 ? -8.829 -0.611 14.513 1.00 98.00 90 THR A CA 1
ATOM 673 C C . THR A 1 90 ? -8.748 0.865 14.901 1.00 98.00 90 THR A C 1
ATOM 675 O O . THR A 1 90 ? -9.437 1.296 15.819 1.00 98.00 90 THR A O 1
ATOM 678 N N . ALA A 1 91 ? -7.938 1.656 14.195 1.00 97.88 91 ALA A N 1
ATOM 679 C CA . ALA A 1 91 ? -7.809 3.086 14.444 1.00 97.88 91 ALA A CA 1
ATOM 680 C C . ALA A 1 91 ? -9.120 3.833 14.172 1.00 97.88 91 ALA A C 1
ATOM 682 O O . ALA A 1 91 ? -9.490 4.684 14.976 1.00 97.88 91 ALA A O 1
ATOM 683 N N . TYR A 1 92 ? -9.839 3.486 13.097 1.00 96.31 92 TYR A N 1
ATOM 684 C CA . TYR A 1 92 ? -11.178 4.013 12.833 1.00 96.31 92 TYR A CA 1
ATOM 685 C C . TYR A 1 92 ? -12.124 3.709 14.001 1.00 96.31 92 TYR A C 1
ATOM 687 O O . TYR A 1 92 ? -12.651 4.630 14.605 1.00 96.31 92 TYR A O 1
ATOM 695 N N . ASN A 1 93 ? -12.247 2.445 14.413 1.00 96.31 93 ASN A N 1
ATOM 696 C CA . ASN A 1 93 ? -13.168 2.053 15.488 1.00 96.31 93 ASN A CA 1
ATOM 697 C C . ASN A 1 93 ? -12.859 2.692 16.856 1.00 96.31 93 ASN A C 1
ATOM 699 O O . ASN A 1 93 ? -13.746 2.778 17.699 1.00 96.31 93 ASN A O 1
ATOM 703 N N . LEU A 1 94 ? -11.609 3.091 17.113 1.00 97.62 94 LEU A N 1
ATOM 704 C CA . LEU A 1 94 ? -11.204 3.704 18.384 1.00 97.62 94 LEU A CA 1
ATOM 705 C C . LEU A 1 94 ? -11.242 5.238 18.368 1.00 97.62 94 LEU A C 1
ATOM 707 O O . LEU A 1 94 ? -11.309 5.850 19.432 1.00 97.62 94 LEU A O 1
ATOM 711 N N . LEU A 1 95 ? -11.117 5.857 17.193 1.00 96.56 95 LEU A N 1
ATOM 712 C CA . LEU A 1 95 ? -10.873 7.295 17.035 1.00 96.56 95 LEU A CA 1
ATOM 713 C C . LEU A 1 95 ? -11.766 7.935 15.957 1.00 96.56 95 LEU A C 1
ATOM 715 O O . LEU A 1 95 ? -11.449 9.024 15.482 1.00 96.56 95 LEU A O 1
ATOM 719 N N . ASP A 1 96 ? -12.869 7.295 15.572 1.00 93.38 96 ASP A N 1
ATOM 720 C CA . ASP A 1 96 ? -13.853 7.774 14.585 1.00 93.38 96 ASP A CA 1
ATOM 721 C C . ASP A 1 96 ? -14.339 9.209 14.852 1.00 93.38 96 ASP A C 1
ATOM 723 O O . ASP A 1 96 ? -14.499 10.006 13.927 1.00 93.38 96 ASP A O 1
ATOM 727 N N . ASN A 1 97 ? -14.466 9.582 16.126 1.00 94.75 97 ASN A N 1
ATOM 728 C CA . ASN A 1 97 ? -14.802 10.930 16.584 1.00 94.75 97 ASN A CA 1
ATOM 729 C C . ASN A 1 97 ? -13.775 12.002 16.152 1.00 94.75 97 ASN A C 1
ATOM 731 O O . ASN A 1 97 ? -14.094 13.189 16.092 1.00 94.75 97 ASN A O 1
ATOM 735 N N . PHE A 1 98 ? -12.540 11.601 15.833 1.00 95.75 98 PHE A N 1
ATOM 736 C CA . PHE A 1 98 ? -11.441 12.468 15.408 1.00 95.75 98 PHE A CA 1
ATOM 737 C C . PHE A 1 98 ? -10.748 11.901 14.161 1.00 95.75 98 PHE A C 1
ATOM 739 O O . PHE A 1 98 ? -9.582 11.510 14.203 1.00 95.75 98 PHE A O 1
ATOM 746 N N . MET A 1 99 ? -11.445 11.903 13.022 1.00 94.81 99 MET A N 1
ATOM 747 C CA . MET A 1 99 ? -10.987 11.275 11.769 1.00 94.81 99 MET A CA 1
ATOM 748 C C . MET A 1 99 ? -9.554 11.651 11.339 1.00 94.81 99 MET A C 1
ATOM 750 O O . MET A 1 99 ? -8.795 10.805 10.867 1.00 94.81 99 MET A O 1
ATOM 754 N N . TRP A 1 100 ? -9.150 12.914 11.531 1.00 95.94 100 TRP A N 1
ATOM 755 C CA . TRP A 1 100 ? -7.792 13.382 11.215 1.00 95.94 100 TRP A CA 1
ATOM 756 C C . TRP A 1 100 ? -6.721 12.696 12.079 1.00 95.94 100 TRP A C 1
ATOM 758 O O . TRP A 1 100 ? -5.633 12.381 11.593 1.00 95.94 100 TRP A O 1
ATOM 768 N N . LEU A 1 101 ? -7.040 12.433 13.349 1.00 97.56 101 LEU A N 1
ATOM 769 C CA . LEU A 1 101 ? -6.171 11.739 14.290 1.00 97.56 101 LEU A CA 1
ATOM 770 C C . LEU A 1 101 ? -6.174 10.236 14.007 1.00 97.56 101 LEU A C 1
ATOM 772 O O . LEU A 1 101 ? -5.102 9.636 13.964 1.00 97.56 101 LEU A O 1
ATOM 776 N N . ALA A 1 102 ? -7.344 9.646 13.741 1.00 97.69 102 ALA A N 1
ATOM 777 C CA . ALA A 1 102 ? -7.471 8.246 13.341 1.00 97.69 102 ALA A CA 1
ATOM 778 C C . ALA A 1 102 ? -6.601 7.933 12.114 1.00 97.69 102 ALA A C 1
ATOM 780 O O . ALA A 1 102 ? -5.840 6.969 12.123 1.00 97.69 102 ALA A O 1
ATOM 781 N N . ALA A 1 103 ? -6.635 8.797 11.096 1.00 97.12 103 ALA A N 1
ATOM 782 C CA . ALA A 1 103 ? -5.834 8.661 9.883 1.00 97.12 103 ALA A CA 1
ATOM 783 C C . ALA A 1 103 ? -4.325 8.712 10.177 1.00 97.12 103 ALA A C 1
ATOM 785 O O . ALA A 1 103 ? -3.564 7.865 9.700 1.00 97.12 103 ALA A O 1
ATOM 786 N N . ALA A 1 104 ? -3.886 9.676 10.993 1.00 98.19 104 ALA A N 1
ATOM 787 C CA . ALA A 1 104 ? -2.484 9.809 11.381 1.00 98.19 104 ALA A CA 1
ATOM 788 C C . ALA A 1 104 ? -1.993 8.590 12.181 1.00 98.19 104 ALA A C 1
ATOM 790 O O . ALA A 1 104 ? -0.937 8.029 11.878 1.00 98.19 104 ALA A O 1
ATOM 791 N N . VAL A 1 105 ? -2.783 8.145 13.164 1.00 98.44 105 VAL A N 1
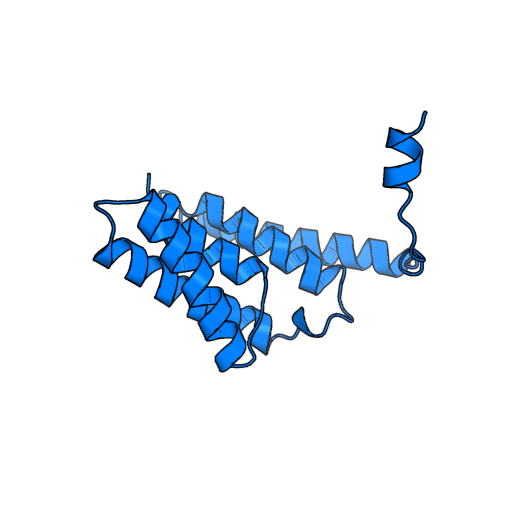ATOM 792 C CA . VAL A 1 105 ? -2.489 6.980 14.009 1.00 98.44 105 VAL A CA 1
ATOM 793 C C . VAL A 1 105 ? -2.462 5.701 13.177 1.00 98.44 105 VAL A C 1
ATOM 795 O O . VAL A 1 105 ? -1.528 4.911 13.328 1.00 98.44 105 VAL A O 1
ATOM 798 N N . ALA A 1 106 ? -3.419 5.513 12.266 1.00 98.31 106 ALA A N 1
ATOM 799 C CA . ALA A 1 106 ? -3.492 4.351 11.388 1.00 98.31 106 ALA A CA 1
ATOM 800 C C . ALA A 1 106 ? -2.217 4.198 10.556 1.00 98.31 106 ALA A C 1
ATOM 802 O O . ALA A 1 106 ? -1.561 3.158 10.601 1.00 98.31 106 ALA A O 1
ATOM 803 N N . VAL A 1 107 ? -1.832 5.248 9.825 1.00 98.38 107 VAL A N 1
ATOM 804 C CA . VAL A 1 107 ? -0.670 5.201 8.929 1.00 98.38 107 VAL A CA 1
ATOM 805 C C . VAL A 1 107 ? 0.627 5.041 9.720 1.00 98.38 107 VAL A C 1
ATOM 807 O O . VAL A 1 107 ? 1.443 4.182 9.381 1.00 98.38 107 VAL A O 1
ATOM 810 N N . ALA A 1 108 ? 0.820 5.819 10.791 1.00 98.69 108 ALA A N 1
ATOM 811 C CA . ALA A 1 108 ? 2.033 5.749 11.604 1.00 98.69 108 ALA A CA 1
ATOM 812 C C . ALA A 1 108 ? 2.206 4.366 12.255 1.00 98.69 108 ALA A C 1
ATOM 814 O O . ALA A 1 108 ? 3.275 3.757 12.154 1.00 98.69 108 ALA A O 1
ATOM 815 N N . THR A 1 109 ? 1.139 3.836 12.857 1.00 98.75 109 THR A N 1
ATOM 816 C CA . THR A 1 109 ? 1.154 2.518 13.508 1.00 98.75 109 THR A CA 1
ATOM 817 C C . THR A 1 109 ? 1.352 1.402 12.489 1.00 98.75 109 THR A C 1
ATOM 819 O O . THR A 1 109 ? 2.133 0.485 12.734 1.00 98.75 109 THR A O 1
ATOM 822 N N . ALA A 1 110 ? 0.720 1.491 11.316 1.00 98.69 110 ALA A N 1
ATOM 823 C CA . ALA A 1 110 ? 0.893 0.509 10.251 1.00 98.69 110 ALA A CA 1
ATOM 824 C C . ALA A 1 110 ? 2.339 0.457 9.745 1.00 98.69 110 ALA A C 1
ATOM 826 O O . ALA A 1 110 ? 2.902 -0.627 9.588 1.00 98.69 110 ALA A O 1
ATOM 827 N N . ILE A 1 111 ? 2.978 1.616 9.550 1.00 98.69 111 ILE A N 1
ATOM 828 C CA . ILE A 1 111 ? 4.396 1.688 9.178 1.00 98.69 111 ILE A CA 1
ATOM 829 C C . ILE A 1 111 ? 5.271 1.052 10.262 1.00 98.69 111 ILE A C 1
ATOM 831 O O . ILE A 1 111 ? 6.158 0.262 9.930 1.00 98.69 111 ILE A O 1
ATOM 835 N N . ALA A 1 112 ? 5.031 1.367 11.537 1.00 98.75 112 ALA A N 1
ATOM 836 C CA . ALA A 1 112 ? 5.790 0.803 12.651 1.00 98.75 112 ALA A CA 1
ATOM 837 C C . ALA A 1 112 ? 5.630 -0.725 12.739 1.00 98.75 112 ALA A C 1
ATOM 839 O O . ALA A 1 112 ? 6.622 -1.450 12.837 1.00 98.75 112 ALA A O 1
ATOM 840 N N . ALA A 1 113 ? 4.399 -1.226 12.620 1.00 98.75 113 ALA A N 1
ATOM 841 C CA . ALA A 1 113 ? 4.103 -2.652 12.650 1.00 98.75 113 ALA A CA 1
ATOM 842 C C . ALA A 1 113 ? 4.760 -3.394 11.481 1.00 98.75 113 ALA A C 1
ATOM 844 O O . ALA A 1 113 ? 5.436 -4.395 11.701 1.00 98.75 113 ALA A O 1
ATOM 845 N N . MET A 1 114 ? 4.655 -2.864 10.259 1.00 98.62 114 MET A N 1
ATOM 846 C CA . MET A 1 114 ? 5.318 -3.436 9.087 1.00 98.62 114 MET A CA 1
ATOM 847 C C . MET A 1 114 ? 6.849 -3.471 9.216 1.00 98.62 114 MET A C 1
ATOM 849 O O . MET A 1 114 ? 7.484 -4.409 8.723 1.00 98.62 114 MET A O 1
ATOM 853 N N . HIS A 1 115 ? 7.460 -2.471 9.865 1.00 98.50 115 HIS A N 1
ATOM 854 C CA . HIS A 1 115 ? 8.890 -2.508 10.187 1.00 98.50 115 HIS A CA 1
ATOM 855 C C . HIS A 1 115 ? 9.203 -3.637 11.172 1.00 98.50 115 HIS A C 1
ATOM 857 O O . HIS A 1 115 ? 10.113 -4.428 10.919 1.00 98.50 115 HIS A O 1
ATOM 863 N N . ALA A 1 116 ? 8.432 -3.747 12.256 1.00 98.56 116 ALA A N 1
ATOM 864 C CA . ALA A 1 116 ? 8.626 -4.770 13.281 1.00 98.56 116 ALA A CA 1
ATOM 865 C C . ALA A 1 116 ? 8.498 -6.195 12.712 1.00 98.56 116 ALA A C 1
ATOM 867 O O . ALA A 1 116 ? 9.303 -7.073 13.024 1.00 98.56 116 ALA A O 1
ATOM 868 N N . THR A 1 117 ? 7.536 -6.421 11.817 1.00 98.38 117 THR A N 1
ATOM 869 C CA . THR A 1 117 ? 7.283 -7.725 11.184 1.00 98.38 117 THR A CA 1
ATOM 870 C C . THR A 1 117 ? 8.134 -7.977 9.943 1.00 98.38 117 THR A C 1
ATOM 872 O O . THR A 1 117 ? 8.064 -9.070 9.373 1.00 98.38 117 THR A O 1
ATOM 875 N N . LYS A 1 118 ? 8.952 -7.006 9.508 1.00 97.88 118 LYS A N 1
ATOM 876 C CA . LYS A 1 118 ? 9.730 -7.055 8.258 1.00 97.88 118 LYS A CA 1
ATOM 877 C C . LYS A 1 118 ? 8.842 -7.361 7.043 1.00 97.88 118 LYS A C 1
ATOM 879 O O . LYS A 1 118 ? 9.169 -8.223 6.231 1.00 97.88 118 LYS A O 1
ATOM 884 N N . THR A 1 119 ? 7.696 -6.689 6.962 1.00 98.19 119 THR A N 1
ATOM 885 C CA . THR A 1 119 ? 6.724 -6.796 5.860 1.00 98.19 119 THR A CA 1
ATOM 886 C C . THR A 1 119 ? 6.443 -5.431 5.230 1.00 98.19 119 THR A C 1
ATOM 888 O O . THR A 1 119 ? 5.316 -5.159 4.822 1.00 98.19 119 THR A O 1
ATOM 891 N N . LEU A 1 120 ? 7.438 -4.536 5.209 1.00 98.44 120 LEU A N 1
ATOM 892 C CA . LEU A 1 120 ? 7.264 -3.168 4.723 1.00 98.44 120 LEU A CA 1
ATOM 893 C C . LEU A 1 120 ? 6.854 -3.149 3.252 1.00 98.44 120 LEU A C 1
ATOM 895 O O . LEU A 1 120 ? 7.647 -3.452 2.363 1.00 98.44 120 LEU A O 1
ATOM 899 N N . HIS A 1 121 ? 5.616 -2.723 3.020 1.00 98.06 121 HIS A N 1
ATOM 900 C CA . HIS A 1 121 ? 5.047 -2.487 1.703 1.00 98.06 121 HIS A CA 1
ATOM 901 C C . HIS A 1 121 ? 4.394 -1.109 1.705 1.00 98.06 121 HIS A C 1
ATOM 903 O O . HIS A 1 121 ? 3.308 -0.953 2.263 1.00 98.06 121 HIS A O 1
ATOM 909 N N . PRO A 1 122 ? 5.047 -0.084 1.129 1.00 96.81 122 PRO A N 1
ATOM 910 C CA . PRO A 1 122 ? 4.560 1.293 1.184 1.00 96.81 122 PRO A CA 1
ATOM 911 C C . PRO A 1 122 ? 3.088 1.483 0.767 1.00 96.81 122 PRO A C 1
ATOM 913 O O . PRO A 1 122 ? 2.387 2.227 1.456 1.00 96.81 122 PRO A O 1
ATOM 916 N N . PRO A 1 123 ? 2.556 0.783 -0.260 1.00 97.44 123 PRO A N 1
ATOM 917 C CA . PRO A 1 123 ? 1.130 0.842 -0.593 1.00 97.44 123 PRO A CA 1
ATOM 918 C C . PRO A 1 123 ? 0.189 0.405 0.537 1.00 97.44 123 PRO A C 1
ATOM 920 O O . PRO A 1 123 ? -0.945 0.878 0.597 1.00 97.44 123 PRO A O 1
ATOM 923 N N . GLY A 1 124 ? 0.660 -0.435 1.465 1.00 96.81 124 GLY A N 1
ATOM 924 C CA . GLY A 1 124 ? -0.056 -0.789 2.686 1.00 96.81 124 GLY A CA 1
ATOM 925 C C . GLY A 1 124 ? -0.341 0.428 3.569 1.00 96.81 124 GLY A C 1
ATOM 926 O O . GLY A 1 124 ? -1.393 0.492 4.191 1.00 96.81 124 GLY A O 1
ATOM 927 N N . GLY A 1 125 ? 0.524 1.445 3.603 1.00 96.94 125 GLY A N 1
ATOM 928 C CA . GLY A 1 125 ? 0.227 2.693 4.321 1.00 96.94 125 GLY A CA 1
ATOM 929 C C . GLY A 1 125 ? -1.030 3.385 3.780 1.00 96.94 125 GLY A C 1
ATOM 930 O O . GLY A 1 125 ? -1.875 3.830 4.552 1.00 96.94 125 GLY A O 1
ATOM 931 N N . ALA A 1 126 ? -1.210 3.380 2.454 1.00 95.88 126 ALA A N 1
ATOM 932 C CA . ALA A 1 126 ? -2.437 3.869 1.832 1.00 95.88 126 ALA A CA 1
ATOM 933 C C . ALA A 1 126 ? -3.646 2.991 2.196 1.00 95.88 126 ALA A C 1
ATOM 935 O O . ALA A 1 126 ? -4.718 3.528 2.438 1.00 95.88 126 ALA A O 1
ATOM 936 N N . THR A 1 127 ? -3.484 1.666 2.306 1.00 96.06 127 THR A N 1
ATOM 937 C CA . THR A 1 127 ? -4.554 0.770 2.790 1.00 96.06 127 THR A CA 1
ATOM 938 C C . THR A 1 127 ? -5.026 1.145 4.191 1.00 96.06 127 THR A C 1
ATOM 940 O O . THR A 1 127 ? -6.229 1.219 4.415 1.00 96.06 127 THR A O 1
ATOM 943 N N . ALA A 1 128 ? -4.097 1.422 5.114 1.00 96.75 128 ALA A N 1
ATOM 944 C CA . ALA A 1 128 ? -4.439 1.851 6.470 1.00 96.75 128 ALA A CA 1
ATOM 945 C C . ALA A 1 128 ? -5.204 3.181 6.462 1.00 96.75 128 ALA A C 1
ATOM 947 O O . ALA A 1 128 ? -6.199 3.318 7.165 1.00 96.75 128 ALA A O 1
ATOM 948 N N . LEU A 1 129 ? -4.771 4.140 5.636 1.00 95.62 129 LEU A N 1
ATOM 949 C CA . LEU A 1 129 ? -5.448 5.429 5.494 1.00 95.62 129 LEU A CA 1
ATOM 950 C C . LEU A 1 129 ? -6.861 5.275 4.920 1.00 95.62 129 LEU A C 1
ATOM 952 O O . LEU A 1 129 ? -7.807 5.834 5.462 1.00 95.62 129 LEU A O 1
ATOM 956 N N . ILE A 1 130 ? -7.005 4.506 3.840 1.00 93.25 130 ILE A N 1
ATOM 957 C CA . ILE A 1 130 ? -8.288 4.275 3.167 1.00 93.25 130 ILE A CA 1
ATOM 958 C C . ILE A 1 130 ? -9.272 3.562 4.093 1.00 93.25 130 ILE A C 1
ATOM 960 O O . ILE A 1 130 ? -10.451 3.883 4.067 1.00 93.25 130 ILE A O 1
ATOM 964 N N . ALA A 1 131 ? -8.809 2.658 4.957 1.00 92.69 131 ALA A N 1
ATOM 965 C CA . ALA A 1 131 ? -9.671 2.039 5.962 1.00 92.69 131 ALA A CA 1
ATOM 966 C C . ALA A 1 131 ? -10.269 3.049 6.963 1.00 92.69 131 ALA A C 1
ATOM 968 O O . ALA A 1 131 ? -11.289 2.749 7.570 1.00 92.69 131 ALA A O 1
ATOM 969 N N . VAL A 1 132 ? -9.655 4.228 7.127 1.00 93.69 132 VAL A N 1
ATOM 970 C CA . VAL A 1 132 ? -10.173 5.310 7.977 1.00 93.69 132 VAL A CA 1
ATOM 971 C C . VAL A 1 132 ? -11.048 6.288 7.191 1.00 93.69 132 VAL A C 1
ATOM 973 O O . VAL A 1 132 ? -12.101 6.684 7.673 1.00 93.69 132 VAL A O 1
ATOM 976 N N . ILE A 1 133 ? -10.610 6.717 6.002 1.00 89.88 133 ILE A N 1
ATOM 977 C CA . ILE A 1 133 ? -11.271 7.811 5.260 1.00 89.88 133 ILE A CA 1
ATOM 978 C C . ILE A 1 133 ? -12.213 7.338 4.149 1.00 89.88 133 ILE A C 1
ATOM 980 O O . ILE A 1 133 ? -12.940 8.149 3.590 1.00 89.88 133 ILE A O 1
ATOM 984 N N . GLY A 1 134 ? -12.155 6.059 3.780 1.00 74.56 134 GLY A N 1
ATOM 985 C CA . GLY A 1 134 ? -12.846 5.517 2.613 1.00 74.56 134 GLY A CA 1
ATOM 986 C C . GLY A 1 134 ? -14.333 5.258 2.816 1.00 74.56 134 GLY A C 1
ATOM 987 O O . GLY A 1 134 ? -14.997 4.960 1.841 1.00 74.56 134 GLY A O 1
ATOM 988 N N . SER A 1 135 ? -14.853 5.357 4.040 1.00 60.88 135 SER A N 1
ATOM 989 C CA . SER A 1 135 ? -16.258 5.087 4.375 1.00 60.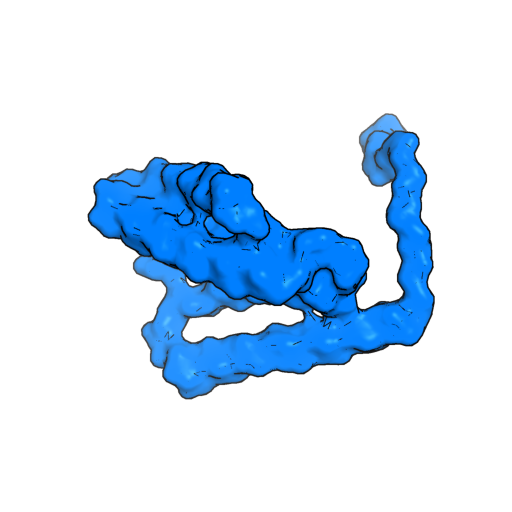88 135 SER A CA 1
ATOM 990 C C . SER A 1 135 ? -17.104 6.359 4.547 1.00 60.88 135 SER A C 1
ATOM 992 O O . SER A 1 135 ? -17.986 6.376 5.408 1.00 60.88 135 SER A O 1
ATOM 994 N N . GLN A 1 136 ? -16.776 7.443 3.836 1.00 51.44 136 GLN A N 1
ATOM 995 C CA . GLN A 1 136 ? -17.531 8.705 3.864 1.00 51.44 136 GLN A CA 1
ATOM 996 C C . GLN A 1 136 ? -18.430 8.852 2.644 1.00 51.44 136 GLN A C 1
ATOM 998 O O . GLN A 1 136 ? -17.897 8.688 1.527 1.00 51.44 136 GLN A O 1
#

pLDDT: mean 91.82, std 8.8, range [51.44, 98.75]

Organism: NCBI:txid412755

Foldseek 3Di:
DVVVVVVVPPDDDDDDDDPVLVVQLVVQLCVQLVVVVCCCCPVVNPDLCPLVSVLVNLLSCCCRVVVVDPCNDPQLVVVLQVLLLVLLLVLCVVQVVPLVVSLVRSLVVSQVVCVVVVNHHPSSSSSSNCSRVSRD

InterPro domains:
  IPR007065 HPP [PTHR33741] (2-135)
  IPR058581 HPP, transmembrane region [PF04982] (15-136)

Sequence (136 aa):
MKYFKKMRGTTKSPPAVGFAEIVWSWIGAFLGIASVAFVNYNIFKGTDLVMIIGSFGASAVLIYAAIRSPLAQPRNLIGGHVISAIIGVTAYNLLDNFMWLAAAVAVATAIAAMHATKTLHPPGGATALIAVIGSQ